Protein AF-D6ZBI8-F1 (afdb_monomer)

InterPro domains:
  IPR004401 Nucleoid-associated protein YbaB/EbfC [PF02575] (36-106)
  IPR036894 Nucleoid-associated protein YbaB-like domain superfamily [G3DSA:3.30.1310.10] (25-120)

Structure (mmCIF, N/CA/C/O backbone):
data_AF-D6ZBI8-F1
#
_entry.id   AF-D6ZBI8-F1
#
loop_
_atom_site.group_PDB
_atom_site.id
_atom_site.type_symbol
_atom_site.label_atom_id
_atom_site.label_alt_id
_atom_site.label_comp_id
_atom_site.label_asym_id
_atom_site.label_entity_id
_atom_site.label_seq_id
_atom_site.pdbx_PDB_ins_code
_atom_site.Cartn_x
_atom_site.Cartn_y
_atom_site.Cartn_z
_atom_site.occupancy
_atom_site.B_iso_or_equiv
_atom_site.auth_seq_id
_atom_site.auth_comp_id
_atom_site.auth_asym_id
_atom_site.auth_atom_id
_atom_site.pdbx_PDB_model_num
ATOM 1 N N . MET A 1 1 ? 45.384 -25.444 -86.480 1.00 44.47 1 MET A N 1
ATOM 2 C CA . MET A 1 1 ? 46.173 -24.488 -85.679 1.00 44.47 1 MET A CA 1
ATOM 3 C C . MET A 1 1 ? 45.190 -23.792 -84.766 1.00 44.47 1 MET A C 1
ATOM 5 O O . MET A 1 1 ? 44.346 -23.055 -85.251 1.00 44.47 1 MET A O 1
ATOM 9 N N . THR A 1 2 ? 45.205 -24.177 -83.496 1.00 51.59 2 THR A N 1
ATOM 10 C CA . THR A 1 2 ? 44.240 -23.763 -82.475 1.00 51.59 2 THR A CA 1
ATOM 11 C C . THR A 1 2 ? 44.885 -22.642 -81.677 1.00 51.59 2 THR A C 1
ATOM 13 O O . THR A 1 2 ? 45.994 -22.810 -81.174 1.00 51.59 2 THR A O 1
ATOM 16 N N . GLU A 1 3 ? 44.238 -21.486 -81.633 1.00 56.31 3 GLU A N 1
ATOM 17 C CA . GLU A 1 3 ? 44.759 -20.294 -80.969 1.00 56.31 3 GLU A CA 1
ATOM 18 C C . GLU A 1 3 ? 44.686 -20.479 -79.438 1.00 56.31 3 GLU A C 1
ATOM 20 O O . GLU A 1 3 ? 43.636 -20.880 -78.927 1.00 56.31 3 GLU A O 1
ATOM 25 N N . PRO A 1 4 ? 45.779 -20.266 -78.681 1.00 59.94 4 PRO A N 1
ATOM 26 C CA . PRO A 1 4 ? 45.766 -20.476 -77.240 1.00 59.94 4 PRO A CA 1
ATOM 27 C C . PRO A 1 4 ? 44.986 -19.353 -76.547 1.00 59.94 4 PRO A C 1
ATOM 29 O O . PRO A 1 4 ? 45.346 -18.178 -76.617 1.00 59.94 4 PRO A O 1
ATOM 32 N N . GLN A 1 5 ? 43.917 -19.731 -75.848 1.00 66.88 5 GLN A N 1
ATOM 33 C CA . GLN A 1 5 ? 43.093 -18.821 -75.062 1.00 66.88 5 GLN A CA 1
ATOM 34 C C . GLN A 1 5 ? 43.926 -18.217 -73.920 1.00 66.88 5 GLN A C 1
ATOM 36 O O . GLN A 1 5 ? 44.395 -18.918 -73.022 1.00 66.88 5 GLN A O 1
ATOM 41 N N . LYS A 1 6 ? 44.134 -16.898 -73.974 1.00 67.25 6 LYS A N 1
ATOM 42 C CA . LYS A 1 6 ? 44.862 -16.131 -72.959 1.00 67.25 6 LYS A CA 1
ATOM 43 C C . LYS A 1 6 ? 44.124 -16.237 -71.612 1.00 67.25 6 LYS A C 1
ATOM 45 O O . LYS A 1 6 ? 42.922 -15.965 -71.581 1.00 67.25 6 LYS A O 1
ATOM 50 N N . PRO A 1 7 ? 44.798 -16.611 -70.508 1.00 67.75 7 PRO A N 1
ATOM 51 C CA . PRO A 1 7 ? 44.150 -16.700 -69.206 1.00 67.75 7 PRO A CA 1
ATOM 52 C C . PRO A 1 7 ? 43.587 -15.328 -68.796 1.00 67.75 7 PRO A C 1
ATOM 54 O O . PRO A 1 7 ? 44.215 -14.302 -69.092 1.00 67.75 7 PRO A O 1
ATOM 57 N N . PRO A 1 8 ? 42.409 -15.284 -68.144 1.00 70.62 8 PRO A N 1
ATOM 58 C CA . PRO A 1 8 ? 41.812 -14.032 -67.702 1.00 70.62 8 PRO A CA 1
ATOM 59 C C . PRO A 1 8 ? 42.778 -13.307 -66.762 1.00 70.62 8 PRO A C 1
ATOM 61 O O . PRO A 1 8 ? 43.394 -13.922 -65.890 1.00 70.62 8 PRO A O 1
ATOM 64 N N . ALA A 1 9 ? 42.934 -11.998 -66.971 1.00 71.44 9 ALA A N 1
ATOM 65 C CA . ALA A 1 9 ? 43.806 -11.174 -66.147 1.00 71.44 9 ALA A CA 1
ATOM 66 C C . ALA A 1 9 ? 43.402 -11.306 -64.664 1.00 71.44 9 ALA A C 1
ATOM 68 O O . ALA A 1 9 ? 42.203 -11.264 -64.366 1.00 71.44 9 ALA A O 1
ATOM 69 N N . PRO A 1 10 ? 44.360 -11.467 -63.732 1.00 67.31 10 PRO A N 1
ATOM 70 C CA . PRO A 1 10 ? 44.043 -11.505 -62.314 1.00 67.31 10 PRO A CA 1
ATOM 71 C C . PRO A 1 10 ? 43.360 -10.189 -61.940 1.00 67.31 10 PRO A C 1
ATOM 73 O O . PRO A 1 10 ? 43.918 -9.110 -62.144 1.00 67.31 10 PRO A O 1
ATOM 76 N N . GLN A 1 11 ? 42.130 -10.278 -61.435 1.00 69.56 11 GLN A N 1
ATOM 77 C CA . GLN A 1 11 ? 41.419 -9.101 -60.952 1.00 69.56 11 GLN A CA 1
ATOM 78 C C . GLN A 1 11 ? 42.241 -8.471 -59.819 1.00 69.56 11 GLN A C 1
ATOM 80 O O . GLN A 1 11 ? 42.803 -9.213 -59.001 1.00 69.56 11 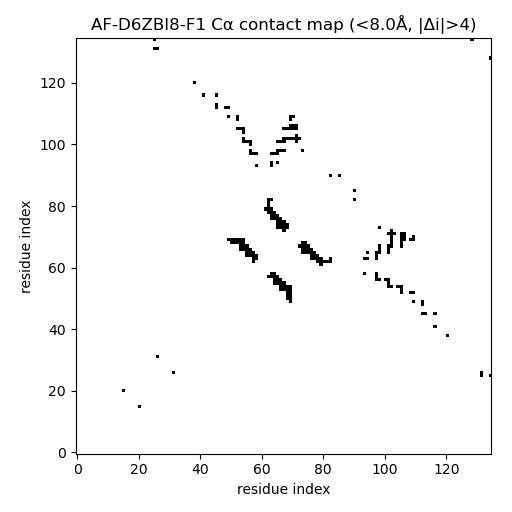GLN A O 1
ATOM 85 N N . PRO A 1 12 ? 42.349 -7.131 -59.757 1.00 64.81 12 PRO A N 1
ATOM 86 C CA . PRO A 1 12 ? 43.050 -6.480 -58.663 1.00 64.81 12 PRO A CA 1
ATOM 87 C C . PRO A 1 12 ? 42.411 -6.945 -57.355 1.00 64.81 12 PRO A C 1
ATOM 89 O O . PRO A 1 12 ? 41.195 -6.832 -57.180 1.00 64.81 12 PRO A O 1
ATOM 92 N N . ARG A 1 13 ? 43.219 -7.520 -56.453 1.00 64.25 13 ARG A N 1
ATOM 93 C CA . ARG A 1 13 ? 42.745 -7.874 -55.111 1.00 64.25 13 ARG A CA 1
ATOM 94 C C . ARG A 1 13 ? 42.147 -6.604 -54.518 1.00 64.25 13 ARG A C 1
ATOM 96 O O . ARG A 1 13 ? 42.861 -5.613 -54.394 1.00 64.25 13 ARG A O 1
ATOM 103 N N . LYS A 1 14 ? 40.856 -6.614 -54.185 1.00 73.88 14 LYS A N 1
ATOM 104 C CA . LYS A 1 14 ? 40.279 -5.563 -53.347 1.00 73.88 14 LYS A CA 1
ATOM 105 C C . LYS A 1 14 ? 40.979 -5.665 -51.999 1.00 73.88 14 LYS A C 1
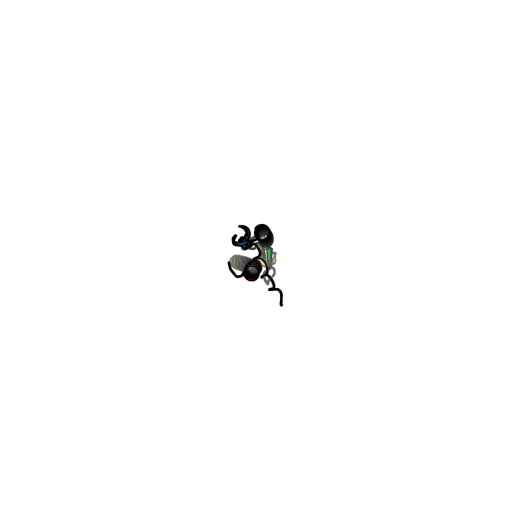ATOM 107 O O . LYS A 1 14 ? 40.948 -6.723 -51.374 1.00 73.88 14 LYS A O 1
ATOM 112 N N . TRP A 1 15 ? 41.703 -4.621 -51.618 1.00 71.69 15 TRP A N 1
ATOM 113 C CA . TRP A 1 15 ? 42.265 -4.539 -50.277 1.00 71.69 15 TRP A CA 1
ATOM 114 C C . TRP A 1 15 ? 41.083 -4.246 -49.366 1.00 71.69 15 TRP A C 1
ATOM 116 O O . TRP A 1 15 ? 40.274 -3.378 -49.692 1.00 71.69 15 TRP A O 1
ATOM 126 N N . ALA A 1 16 ? 40.950 -5.019 -48.295 1.00 73.31 16 ALA A N 1
ATOM 127 C CA . ALA A 1 16 ? 39.901 -4.792 -47.319 1.00 73.31 16 ALA A CA 1
ATOM 128 C C . ALA A 1 16 ? 40.022 -3.356 -46.780 1.00 73.31 16 ALA A C 1
ATOM 130 O O . ALA A 1 16 ? 41.131 -2.873 -46.512 1.00 73.31 16 ALA A O 1
ATOM 131 N N . THR A 1 17 ? 38.901 -2.642 -46.729 1.00 75.50 17 THR A N 1
ATOM 132 C CA . THR A 1 17 ? 38.860 -1.277 -46.205 1.00 75.50 17 THR A CA 1
ATOM 133 C C . THR A 1 17 ? 39.036 -1.328 -44.687 1.00 75.50 17 THR A C 1
ATOM 135 O O . THR A 1 17 ? 38.790 -2.361 -44.066 1.00 75.50 17 THR A O 1
ATOM 138 N N . PRO A 1 18 ? 39.452 -0.231 -44.036 1.00 59.16 18 PRO A N 1
ATOM 139 C CA . PRO A 1 18 ? 39.482 -0.177 -42.575 1.00 59.16 18 PRO A CA 1
ATOM 140 C C . PRO A 1 18 ? 38.142 -0.574 -41.929 1.00 59.16 18 PRO A C 1
ATOM 142 O O . PRO A 1 18 ? 38.143 -1.141 -40.844 1.00 59.16 18 PRO A O 1
ATOM 145 N N . GLU A 1 19 ? 37.022 -0.337 -42.619 1.00 62.31 19 GLU A N 1
ATOM 146 C CA . GLU A 1 19 ? 35.660 -0.713 -42.214 1.00 62.31 19 GLU A CA 1
ATOM 147 C C . GLU A 1 19 ? 35.453 -2.237 -42.154 1.00 62.31 19 GLU A C 1
ATOM 149 O O . GLU A 1 19 ? 34.754 -2.712 -41.265 1.00 62.31 19 GLU A O 1
ATOM 154 N N . ASP A 1 20 ? 36.116 -3.010 -43.024 1.00 66.69 20 ASP A N 1
ATOM 155 C CA . ASP A 1 20 ? 36.074 -4.482 -43.025 1.00 66.69 20 ASP A CA 1
ATOM 156 C C . ASP A 1 20 ? 36.781 -5.096 -41.796 1.00 66.69 20 ASP A C 1
ATOM 158 O O . ASP A 1 20 ? 36.547 -6.255 -41.450 1.00 66.69 20 ASP A O 1
ATOM 162 N N . PHE A 1 21 ? 37.666 -4.330 -41.145 1.00 55.53 21 PHE A N 1
ATOM 163 C CA . PHE A 1 21 ? 38.439 -4.740 -39.965 1.00 55.53 21 PHE A CA 1
ATOM 164 C C . PHE A 1 21 ? 38.005 -4.049 -38.677 1.00 55.53 21 PHE A C 1
ATOM 166 O O . PHE A 1 21 ? 38.515 -4.382 -37.603 1.00 55.53 21 PHE A O 1
ATOM 173 N N . MET A 1 22 ? 37.102 -3.072 -38.759 1.00 52.62 22 MET A N 1
ATOM 174 C CA . MET A 1 22 ? 36.518 -2.508 -37.558 1.00 52.62 22 MET A CA 1
ATOM 175 C C . MET A 1 22 ? 35.627 -3.585 -36.943 1.00 52.62 22 MET A C 1
ATOM 177 O O . MET A 1 22 ? 34.706 -4.055 -37.615 1.00 52.62 22 MET A O 1
ATOM 181 N N . PRO A 1 23 ? 35.856 -3.997 -35.680 1.00 55.94 23 PRO A N 1
ATOM 182 C CA . PRO A 1 23 ? 34.820 -4.719 -34.972 1.00 55.94 23 PRO A CA 1
ATOM 183 C C . PRO A 1 23 ? 33.580 -3.835 -35.058 1.00 55.94 23 PRO A C 1
ATOM 185 O O . PRO A 1 23 ? 33.633 -2.656 -34.698 1.00 55.94 23 PRO A O 1
ATOM 188 N N . GLN A 1 24 ? 32.484 -4.373 -35.594 1.00 59.44 24 GLN A N 1
ATOM 189 C CA . GLN A 1 24 ? 31.186 -3.757 -35.386 1.00 59.44 24 GLN A CA 1
ATOM 190 C C . GLN A 1 24 ? 31.035 -3.736 -33.872 1.00 59.44 24 GLN A C 1
ATOM 192 O O . GLN A 1 24 ? 30.791 -4.779 -33.270 1.00 59.44 24 GLN A O 1
ATOM 197 N N . PHE A 1 25 ? 31.326 -2.600 -33.234 1.00 55.06 25 PHE A N 1
ATOM 198 C CA . PHE A 1 25 ? 31.066 -2.428 -31.817 1.00 55.06 25 PHE A CA 1
ATOM 199 C C . PHE A 1 25 ? 29.566 -2.666 -31.698 1.00 55.06 25 PHE A C 1
ATOM 201 O O . PHE A 1 25 ? 28.777 -1.844 -32.158 1.00 55.06 25 PHE A O 1
ATOM 208 N N . GLY A 1 26 ? 29.199 -3.863 -31.234 1.00 58.16 26 GLY A N 1
ATOM 209 C CA . GLY A 1 26 ? 27.877 -4.472 -31.394 1.00 58.16 26 GLY A CA 1
ATOM 210 C C . GLY A 1 26 ? 26.815 -3.833 -30.514 1.00 58.16 26 GLY A C 1
ATOM 211 O O . GLY A 1 26 ? 25.946 -4.512 -29.993 1.00 58.16 26 GLY A O 1
ATOM 212 N N . VAL A 1 27 ? 26.918 -2.531 -30.283 1.00 64.25 27 VAL A N 1
ATOM 213 C CA . VAL A 1 27 ? 26.054 -1.762 -29.413 1.00 64.25 27 VAL A CA 1
ATOM 214 C C . VAL A 1 27 ? 25.708 -0.474 -30.148 1.00 64.25 27 VAL A C 1
ATOM 216 O O . VAL A 1 27 ? 26.489 0.477 -30.185 1.00 64.25 27 VAL A O 1
ATOM 219 N N . ASP A 1 28 ? 24.519 -0.444 -30.747 1.00 79.56 28 ASP A N 1
ATOM 220 C CA . ASP A 1 28 ? 23.945 0.790 -31.278 1.00 79.56 28 ASP A CA 1
ATOM 221 C C . ASP A 1 28 ? 23.681 1.763 -30.117 1.00 79.56 28 ASP A C 1
ATOM 223 O O . ASP A 1 28 ? 22.828 1.532 -29.25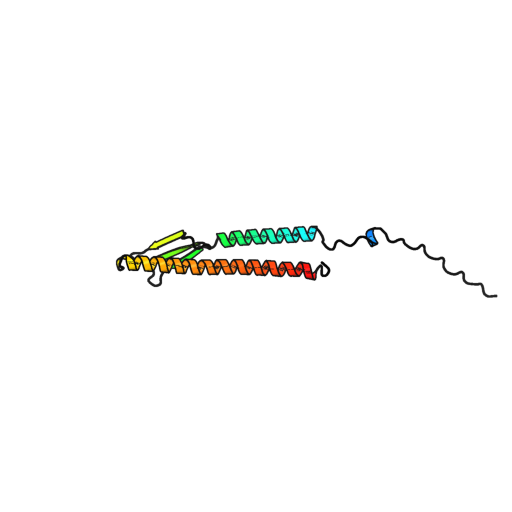6 1.00 79.56 28 ASP A O 1
ATOM 227 N N . VAL A 1 29 ? 24.424 2.871 -30.090 1.00 81.25 29 VAL A N 1
ATOM 228 C CA . VAL A 1 29 ? 24.325 3.905 -29.050 1.00 81.25 29 VAL A CA 1
ATOM 229 C C . VAL A 1 29 ? 22.906 4.476 -28.954 1.00 81.25 29 VAL A C 1
ATOM 231 O O . VAL A 1 29 ? 22.437 4.755 -27.850 1.00 81.25 29 VAL A O 1
ATOM 234 N N . ASN A 1 30 ? 22.188 4.614 -30.073 1.00 83.75 30 ASN A N 1
ATOM 235 C CA . ASN A 1 30 ? 20.811 5.111 -30.052 1.00 83.75 30 ASN A CA 1
ATOM 236 C C . ASN A 1 30 ? 19.871 4.116 -29.374 1.00 83.75 30 ASN A C 1
ATOM 238 O O . ASN A 1 30 ? 18.979 4.522 -28.626 1.00 83.75 30 ASN A O 1
ATOM 242 N N . GLU A 1 31 ? 20.099 2.821 -29.588 1.00 81.50 31 GLU A N 1
ATOM 243 C CA . GLU A 1 31 ? 19.338 1.765 -28.929 1.00 81.50 31 GLU A CA 1
ATOM 244 C C . GLU A 1 31 ? 19.602 1.748 -27.419 1.00 81.50 31 GLU A C 1
ATOM 246 O O . GLU A 1 31 ? 18.660 1.661 -26.630 1.00 81.50 31 GLU A O 1
ATOM 251 N N . VAL A 1 32 ? 20.857 1.925 -26.995 1.00 84.12 32 VAL A N 1
ATOM 252 C CA . VAL A 1 32 ? 21.195 2.056 -25.567 1.00 84.12 32 VAL A CA 1
ATOM 253 C C . VAL A 1 32 ? 20.505 3.265 -24.947 1.00 84.12 32 VAL A C 1
ATOM 255 O O . VAL A 1 32 ? 19.905 3.150 -23.880 1.00 84.12 32 VAL A O 1
ATOM 258 N N . ILE A 1 33 ? 20.545 4.420 -25.616 1.00 87.56 33 ILE A N 1
ATOM 259 C CA . ILE A 1 33 ? 19.875 5.637 -25.143 1.00 87.56 33 ILE A CA 1
ATOM 260 C C . ILE A 1 33 ? 18.363 5.409 -25.036 1.00 87.56 33 ILE A C 1
ATOM 262 O O . ILE A 1 33 ? 17.751 5.826 -24.050 1.00 87.56 33 ILE A O 1
ATOM 266 N N . ARG A 1 34 ? 17.749 4.743 -26.022 1.00 87.75 34 ARG A N 1
ATOM 267 C CA . ARG A 1 34 ? 16.318 4.418 -26.006 1.00 87.75 34 ARG A CA 1
ATOM 268 C C . ARG A 1 34 ? 15.963 3.535 -24.808 1.00 87.75 34 ARG A C 1
ATOM 270 O O . ARG A 1 34 ? 15.013 3.851 -24.095 1.00 87.75 34 ARG A O 1
ATOM 277 N N . LEU A 1 35 ? 16.733 2.474 -24.563 1.00 84.25 35 LEU A N 1
ATOM 278 C CA . LEU A 1 35 ? 16.528 1.565 -23.429 1.00 84.25 35 LEU A CA 1
ATOM 279 C C . LEU A 1 35 ? 16.743 2.267 -22.083 1.00 84.25 35 LEU A C 1
ATOM 281 O O . LEU A 1 35 ? 15.938 2.108 -21.169 1.00 84.25 35 LEU A O 1
ATOM 285 N N . ALA A 1 36 ? 17.788 3.088 -21.960 1.00 87.19 36 ALA A N 1
ATOM 286 C CA . ALA A 1 36 ? 18.052 3.857 -20.746 1.00 87.19 36 ALA A CA 1
ATOM 287 C C . ALA A 1 36 ? 16.900 4.820 -20.418 1.00 87.19 36 ALA A C 1
ATOM 289 O O . ALA A 1 36 ? 16.475 4.900 -19.266 1.00 87.19 36 ALA A O 1
ATOM 290 N N . LYS A 1 37 ? 16.349 5.502 -21.432 1.00 89.94 37 LYS A N 1
ATOM 291 C CA . LYS A 1 37 ? 15.168 6.362 -21.268 1.00 89.94 37 LYS A CA 1
ATOM 292 C C . LYS A 1 37 ? 13.943 5.567 -20.829 1.00 89.94 37 LYS A C 1
ATOM 294 O O . LYS A 1 37 ? 13.293 5.964 -19.873 1.00 89.94 37 LYS A O 1
ATOM 299 N N . ALA A 1 38 ? 13.658 4.436 -21.476 1.00 88.12 38 ALA A N 1
ATOM 300 C CA . ALA A 1 38 ? 12.521 3.591 -21.111 1.00 88.12 38 ALA A CA 1
ATOM 301 C C . ALA A 1 38 ? 12.597 3.118 -19.646 1.00 88.12 38 ALA A C 1
ATOM 303 O O . ALA A 1 38 ? 11.607 3.189 -18.920 1.00 88.12 38 ALA A O 1
ATOM 304 N N . ARG A 1 39 ? 13.790 2.720 -19.185 1.00 86.50 39 ARG A N 1
ATOM 305 C CA . ARG A 1 39 ? 14.027 2.329 -17.786 1.00 86.50 39 ARG A CA 1
ATOM 306 C C . ARG A 1 39 ? 13.808 3.486 -16.815 1.00 86.50 39 ARG A C 1
ATOM 308 O O . ARG A 1 39 ? 13.173 3.292 -15.784 1.00 86.50 39 ARG A O 1
ATOM 315 N N . LEU A 1 40 ? 14.296 4.682 -17.145 1.00 91.56 40 LEU A N 1
ATOM 316 C CA . LEU A 1 40 ? 14.107 5.868 -16.309 1.00 91.56 40 LEU A CA 1
ATOM 317 C C . LEU A 1 40 ? 12.622 6.237 -16.171 1.00 91.56 40 LEU A C 1
ATOM 319 O O . LEU A 1 40 ? 12.149 6.460 -15.060 1.00 91.56 40 LEU A O 1
ATOM 323 N N . GLU A 1 41 ? 11.875 6.235 -17.277 1.00 91.69 41 GLU A N 1
ATOM 324 C CA . GLU A 1 41 ? 10.428 6.485 -17.258 1.00 91.69 41 GLU A CA 1
ATOM 325 C C . GLU A 1 41 ? 9.689 5.445 -16.402 1.00 91.69 41 GLU A C 1
ATOM 327 O O . GLU A 1 41 ? 8.835 5.798 -15.589 1.00 91.69 41 GLU A O 1
ATOM 332 N N . LYS A 1 42 ? 10.063 4.161 -16.507 1.00 90.62 42 LYS A N 1
ATOM 333 C CA . LYS A 1 42 ? 9.500 3.091 -15.669 1.00 90.62 42 LYS A CA 1
ATOM 334 C C . LYS A 1 42 ? 9.813 3.308 -14.183 1.00 90.62 42 LYS A C 1
ATOM 336 O O . LYS A 1 42 ? 8.932 3.113 -13.347 1.00 90.62 42 LYS A O 1
ATOM 341 N N . MET A 1 43 ? 11.029 3.745 -13.842 1.00 93.00 43 MET A N 1
ATOM 342 C CA . MET A 1 43 ? 11.394 4.080 -12.458 1.00 93.00 43 MET A CA 1
ATOM 343 C C . MET A 1 43 ? 10.535 5.226 -11.913 1.00 93.00 43 MET A C 1
ATOM 345 O O . MET A 1 43 ? 10.026 5.113 -10.800 1.00 93.00 43 MET A O 1
ATOM 349 N N . TYR A 1 44 ? 10.310 6.289 -12.693 1.00 94.75 44 TYR A N 1
ATOM 350 C CA . TYR A 1 44 ? 9.439 7.392 -12.272 1.00 94.75 44 TYR A CA 1
ATOM 351 C C . TYR A 1 44 ? 7.975 6.975 -12.129 1.00 94.75 44 TYR A C 1
ATOM 353 O O . TYR A 1 44 ? 7.316 7.378 -11.169 1.00 94.75 44 TYR A O 1
ATOM 361 N N . ALA A 1 45 ? 7.468 6.145 -13.042 1.00 93.81 45 ALA A N 1
ATOM 362 C CA . ALA A 1 45 ? 6.117 5.601 -12.939 1.00 93.81 45 ALA A CA 1
ATOM 363 C C . ALA A 1 45 ? 5.947 4.782 -11.648 1.00 93.81 45 ALA A C 1
ATOM 365 O O . ALA A 1 45 ? 5.016 5.029 -10.884 1.00 93.81 45 ALA A O 1
ATOM 366 N N . THR A 1 46 ? 6.905 3.898 -11.361 1.00 94.56 46 THR A N 1
ATOM 367 C CA . THR A 1 46 ? 6.917 3.064 -10.148 1.00 94.56 46 THR A CA 1
ATOM 368 C C . THR A 1 46 ? 7.008 3.923 -8.886 1.00 94.56 46 THR A C 1
ATOM 370 O O . THR A 1 46 ? 6.255 3.722 -7.939 1.00 94.56 46 THR A O 1
ATOM 373 N N . GLU A 1 47 ? 7.883 4.934 -8.862 1.00 94.19 47 GLU A N 1
ATOM 374 C CA . GLU A 1 47 ? 7.988 5.867 -7.733 1.00 94.19 47 GLU A CA 1
ATOM 375 C C . GLU A 1 47 ? 6.655 6.586 -7.469 1.00 94.19 47 GLU A C 1
ATOM 377 O O . GLU A 1 47 ? 6.228 6.726 -6.319 1.00 94.19 47 GLU A O 1
ATOM 382 N N . SER A 1 48 ? 5.996 7.044 -8.534 1.00 95.06 48 SER A N 1
ATOM 383 C CA . SER A 1 48 ? 4.693 7.706 -8.460 1.00 95.06 48 SER A CA 1
ATOM 384 C C . SER A 1 48 ? 3.619 6.772 -7.897 1.00 95.06 48 SER A C 1
ATOM 386 O O . SER A 1 48 ? 2.852 7.156 -7.010 1.00 95.06 48 SER A O 1
ATOM 388 N N . GLU A 1 49 ? 3.607 5.523 -8.358 1.00 95.19 49 GLU A N 1
ATOM 389 C CA . GLU A 1 49 ? 2.672 4.500 -7.906 1.00 95.19 49 GLU A CA 1
ATOM 390 C C . GLU A 1 49 ? 2.877 4.153 -6.428 1.00 95.19 49 GLU A C 1
ATOM 392 O O . GLU A 1 49 ? 1.922 4.215 -5.649 1.00 95.19 49 GLU A O 1
ATOM 397 N N . LEU A 1 50 ? 4.122 3.926 -5.998 1.00 94.25 50 LEU A N 1
ATOM 398 C CA . LEU A 1 50 ? 4.464 3.679 -4.595 1.00 94.25 50 LEU A CA 1
ATOM 399 C C . LEU A 1 50 ? 4.018 4.830 -3.680 1.00 94.25 50 LEU A C 1
ATOM 401 O O . LEU A 1 50 ? 3.451 4.598 -2.610 1.00 94.25 50 LEU A O 1
ATOM 405 N N . LYS A 1 51 ? 4.210 6.087 -4.106 1.00 94.25 51 LYS A N 1
ATOM 406 C CA . LYS A 1 51 ? 3.750 7.275 -3.360 1.00 94.25 51 LYS A CA 1
ATOM 407 C C . LYS A 1 51 ? 2.228 7.400 -3.298 1.00 94.25 51 LYS A C 1
ATOM 409 O O . LYS A 1 51 ? 1.705 8.068 -2.404 1.00 94.25 51 LYS A O 1
ATOM 414 N N . SER A 1 52 ? 1.516 6.798 -4.246 1.00 95.75 52 SER A N 1
ATOM 415 C CA . SER A 1 52 ? 0.056 6.835 -4.302 1.00 95.75 52 SER A CA 1
ATOM 416 C C . SER A 1 52 ? -0.612 5.820 -3.372 1.00 95.75 52 SER A C 1
ATOM 418 O O . SER A 1 52 ? -1.810 5.950 -3.103 1.00 95.75 52 SER A O 1
ATOM 420 N N . ILE A 1 53 ? 0.143 4.844 -2.847 1.00 96.62 53 ILE A N 1
ATOM 421 C CA . ILE A 1 53 ? -0.398 3.798 -1.977 1.00 96.62 53 ILE A CA 1
ATOM 422 C C . ILE A 1 53 ? -1.035 4.438 -0.748 1.00 96.62 53 ILE A C 1
ATOM 424 O O . ILE A 1 53 ? -0.355 5.013 0.103 1.00 96.62 53 ILE A O 1
ATOM 428 N N . ARG A 1 54 ? -2.353 4.265 -0.639 1.00 97.06 54 ARG A N 1
ATOM 429 C CA . ARG A 1 54 ? -3.128 4.517 0.571 1.00 97.06 54 ARG A CA 1
ATOM 430 C C . ARG A 1 54 ? -4.038 3.337 0.844 1.00 97.06 54 ARG A C 1
ATOM 432 O O . ARG A 1 54 ? -4.773 2.876 -0.034 1.00 97.06 54 ARG A O 1
ATOM 439 N N . VAL A 1 55 ? -3.957 2.816 2.060 1.00 97.56 55 VAL A N 1
ATOM 440 C CA . VAL A 1 55 ? -4.757 1.678 2.503 1.00 97.56 55 VAL A CA 1
ATOM 441 C C . VAL A 1 55 ? -5.563 2.086 3.709 1.00 97.56 55 VAL A C 1
ATOM 443 O O . VAL A 1 55 ? -5.012 2.474 4.733 1.00 97.56 55 VAL A O 1
ATOM 446 N N . LYS A 1 56 ? -6.880 1.959 3.569 1.00 97.50 56 LYS A N 1
ATOM 447 C CA . LYS A 1 56 ? -7.848 2.170 4.632 1.00 97.50 56 LYS A CA 1
ATOM 448 C C . LYS A 1 56 ? -8.342 0.817 5.120 1.00 97.50 56 LYS A C 1
ATOM 450 O O . LYS A 1 56 ? -8.809 0.009 4.320 1.00 97.50 56 LYS A O 1
ATOM 455 N N . HIS A 1 57 ? -8.250 0.593 6.421 1.00 97.50 57 HIS A N 1
ATOM 456 C CA . HIS A 1 57 ? -8.747 -0.603 7.080 1.00 97.50 57 HIS A CA 1
ATOM 457 C C . HIS A 1 57 ? -9.671 -0.211 8.229 1.00 97.50 57 HIS A C 1
ATOM 459 O O . HIS A 1 57 ? -9.372 0.705 8.996 1.00 97.50 57 HIS A O 1
ATOM 465 N N . THR A 1 58 ? -10.789 -0.914 8.337 1.00 97.19 58 THR A N 1
ATOM 466 C CA . THR A 1 58 ? -11.792 -0.726 9.382 1.00 97.19 58 THR A CA 1
ATOM 467 C C . THR A 1 58 ? -11.883 -2.016 10.179 1.00 97.19 58 THR A C 1
ATOM 469 O O . THR A 1 58 ? -11.917 -3.096 9.592 1.00 97.19 58 THR A O 1
ATOM 472 N N . SER A 1 59 ? -11.890 -1.897 11.505 1.00 95.44 59 SER A N 1
ATOM 473 C CA . SER A 1 59 ? -12.017 -3.035 12.409 1.00 95.44 59 SER A CA 1
ATOM 474 C C . SER A 1 59 ? -13.344 -3.772 12.207 1.00 95.44 59 SER A C 1
ATOM 476 O O . SER A 1 59 ? -14.320 -3.201 11.726 1.00 95.44 59 SER A O 1
ATOM 478 N N . GLU A 1 60 ? -13.398 -5.044 12.604 1.00 91.31 60 GLU A N 1
ATOM 479 C CA . GLU A 1 60 ? -14.585 -5.907 12.446 1.00 91.31 60 GLU A CA 1
ATOM 480 C C . GLU A 1 60 ? -15.843 -5.348 13.133 1.00 91.31 60 GLU A C 1
ATOM 482 O O . GLU A 1 60 ? -16.955 -5.515 12.643 1.00 91.31 60 GLU A O 1
ATOM 487 N N . ASP A 1 61 ? -15.669 -4.652 14.257 1.00 89.75 61 ASP A N 1
ATOM 488 C CA . ASP A 1 61 ? -16.741 -3.976 14.998 1.00 89.75 61 ASP A CA 1
ATOM 489 C C . ASP A 1 61 ? -17.118 -2.601 14.411 1.00 89.75 61 ASP A C 1
ATOM 491 O O . ASP A 1 61 ? -18.035 -1.929 14.900 1.00 89.75 61 ASP A O 1
ATOM 495 N N . GLU A 1 62 ? -16.416 -2.184 13.357 1.00 92.75 62 GLU A N 1
ATOM 496 C CA . GLU A 1 62 ? -16.457 -0.877 12.706 1.00 92.75 62 GLU A CA 1
ATOM 497 C C . GLU A 1 62 ? -16.134 0.296 13.638 1.00 92.75 62 GLU A C 1
ATOM 499 O O . GLU A 1 62 ? -16.390 1.448 13.290 1.00 92.75 62 GLU A O 1
ATOM 504 N N . ALA A 1 63 ? -15.613 0.041 14.839 1.00 94.38 63 ALA A N 1
ATOM 505 C CA . ALA A 1 63 ? -15.394 1.070 15.847 1.00 94.38 63 ALA A CA 1
ATOM 506 C C . ALA A 1 63 ? -14.138 1.912 15.575 1.00 94.38 63 ALA A C 1
ATOM 508 O O . ALA A 1 63 ? -14.073 3.073 15.988 1.00 94.38 63 ALA A O 1
ATOM 509 N N . CYS A 1 64 ? -13.168 1.351 14.850 1.00 96.50 64 CYS A N 1
ATOM 510 C CA . CYS A 1 64 ? -11.899 1.971 14.500 1.00 96.50 64 CYS A CA 1
ATOM 511 C C . CYS A 1 64 ? -11.651 1.883 12.992 1.00 96.50 64 CYS A C 1
ATOM 513 O O . CYS A 1 64 ? -11.935 0.880 12.343 1.00 96.50 64 CYS A O 1
ATOM 515 N N . THR A 1 65 ? -11.107 2.944 12.411 1.00 97.81 65 THR A N 1
ATOM 516 C CA . THR A 1 65 ? -10.653 2.966 11.023 1.00 97.81 65 THR A CA 1
ATOM 517 C C . THR A 1 65 ? -9.303 3.655 10.942 1.00 97.81 65 THR A C 1
ATOM 519 O O . THR A 1 65 ? -9.169 4.795 11.382 1.00 97.81 65 THR A O 1
ATOM 522 N N . ALA A 1 66 ? -8.321 2.974 10.363 1.00 98.06 66 ALA A N 1
ATOM 523 C CA . ALA A 1 66 ? -6.973 3.480 10.159 1.00 98.06 66 ALA A CA 1
ATOM 524 C C . ALA A 1 66 ? -6.666 3.577 8.663 1.00 98.06 66 ALA A C 1
ATOM 526 O O . ALA A 1 66 ? -7.010 2.685 7.887 1.00 98.06 66 ALA A O 1
ATOM 527 N N . GLU A 1 67 ? -6.003 4.654 8.265 1.00 98.19 67 GLU A N 1
ATOM 528 C CA . GLU A 1 67 ? -5.450 4.827 6.928 1.00 98.19 67 GLU A CA 1
ATOM 529 C C . GLU A 1 67 ? -3.940 4.982 7.022 1.00 98.19 67 GLU A C 1
ATOM 531 O O . GLU A 1 67 ? -3.444 5.792 7.807 1.00 98.19 67 GLU A O 1
ATOM 536 N N . VAL A 1 68 ? -3.213 4.227 6.208 1.00 97.88 68 VAL A N 1
ATOM 537 C CA . VAL A 1 68 ? -1.750 4.244 6.163 1.00 97.88 68 VAL A CA 1
ATOM 538 C C . VAL A 1 68 ? -1.251 4.400 4.729 1.00 97.88 68 VAL A C 1
ATOM 540 O O . VAL A 1 68 ? -1.968 4.072 3.777 1.00 97.88 68 VAL A O 1
ATOM 543 N N . ASP A 1 69 ? -0.024 4.891 4.572 1.00 96.31 69 ASP A N 1
ATOM 544 C CA . ASP A 1 69 ? 0.684 4.865 3.290 1.00 96.31 69 ASP A CA 1
ATOM 545 C C . ASP A 1 69 ? 1.400 3.524 3.039 1.00 96.31 69 ASP A C 1
ATOM 547 O O . ASP A 1 69 ? 1.406 2.628 3.887 1.00 96.31 69 ASP A O 1
ATOM 551 N N . GLY A 1 70 ? 2.026 3.390 1.865 1.00 91.81 70 GLY A N 1
ATOM 552 C CA . GLY A 1 70 ? 2.800 2.204 1.471 1.00 91.81 70 GLY A CA 1
ATOM 553 C C . GLY A 1 70 ? 4.012 1.879 2.353 1.00 91.81 70 GLY A C 1
ATOM 554 O O . GLY A 1 70 ? 4.528 0.770 2.277 1.00 91.81 70 GLY A O 1
ATOM 555 N N . MET A 1 71 ? 4.441 2.805 3.216 1.00 91.44 71 MET A N 1
ATOM 556 C CA . MET A 1 71 ? 5.527 2.606 4.182 1.00 91.44 71 MET A CA 1
ATOM 557 C C . MET A 1 71 ? 5.000 2.288 5.591 1.00 91.44 71 MET A C 1
ATOM 559 O O . MET A 1 71 ? 5.780 2.185 6.539 1.00 91.44 71 MET A O 1
ATOM 563 N N . GLY A 1 72 ? 3.680 2.153 5.750 1.00 90.75 72 GLY A N 1
ATOM 564 C CA . GLY A 1 72 ? 3.029 1.911 7.035 1.00 90.75 72 GLY A CA 1
ATOM 565 C C . GLY A 1 72 ? 2.919 3.156 7.918 1.00 90.75 72 GLY A C 1
ATOM 566 O O . GLY A 1 72 ? 2.574 3.041 9.095 1.00 90.75 72 GLY A O 1
ATOM 567 N N . LYS A 1 73 ? 3.187 4.355 7.387 1.00 95.50 73 LYS A N 1
ATOM 568 C CA . LYS A 1 73 ? 2.970 5.599 8.128 1.00 95.50 73 LYS A CA 1
ATOM 569 C C . LYS A 1 73 ? 1.472 5.841 8.262 1.00 95.50 73 LYS A C 1
ATOM 571 O O . LYS A 1 73 ? 0.747 5.856 7.270 1.00 95.50 73 LYS A O 1
ATOM 576 N N . LEU A 1 74 ? 1.019 6.096 9.485 1.00 96.56 74 LEU A N 1
ATOM 577 C CA . LEU A 1 74 ? -0.369 6.457 9.760 1.00 96.56 74 LEU A CA 1
ATOM 578 C C . LEU A 1 74 ? -0.692 7.843 9.182 1.00 96.56 74 LEU A C 1
ATOM 580 O O . LEU A 1 74 ? -0.036 8.832 9.513 1.00 96.56 74 LEU A O 1
ATOM 584 N N . LEU A 1 75 ? -1.709 7.900 8.324 1.00 97.00 75 LEU A N 1
ATOM 585 C CA . LEU A 1 75 ? -2.211 9.114 7.680 1.00 97.00 75 LEU A CA 1
ATOM 586 C C . LEU A 1 75 ? -3.480 9.628 8.354 1.00 97.00 75 LEU A C 1
ATOM 588 O O . LEU A 1 75 ? -3.626 10.831 8.562 1.00 97.00 75 LEU A O 1
ATOM 592 N N . SER A 1 76 ? -4.393 8.720 8.701 1.00 97.38 76 SER A N 1
ATOM 593 C CA . SER A 1 76 ? -5.620 9.064 9.410 1.00 97.38 76 SER A CA 1
ATOM 594 C C . SER A 1 76 ? -6.032 7.957 10.377 1.00 97.38 76 SER A C 1
ATOM 596 O O . SER A 1 76 ? -5.770 6.774 10.160 1.00 97.38 76 SER A O 1
ATOM 598 N N . LEU A 1 77 ? -6.663 8.358 11.479 1.00 97.25 77 LEU A N 1
ATOM 599 C CA . LEU A 1 77 ? -7.264 7.462 12.459 1.00 97.25 77 LEU A CA 1
ATOM 600 C C . LEU A 1 77 ? -8.622 8.036 12.844 1.00 97.25 77 LEU A C 1
ATOM 602 O O . LEU A 1 77 ? -8.729 9.209 13.196 1.00 97.25 77 LEU A O 1
ATOM 606 N N . SER A 1 78 ? -9.659 7.217 12.754 1.00 96.62 78 SER A N 1
ATOM 607 C CA . SER A 1 78 ? -11.029 7.587 13.095 1.00 96.62 78 SER A CA 1
ATOM 608 C C . SER A 1 78 ? -11.614 6.561 14.049 1.00 96.62 78 SER A C 1
ATOM 610 O O . SER A 1 78 ? -11.552 5.361 13.792 1.00 96.62 78 SER A O 1
ATOM 612 N N . LEU A 1 79 ? -12.204 7.049 15.135 1.00 95.94 79 LEU A N 1
ATOM 613 C CA . LEU A 1 79 ? -12.923 6.253 16.122 1.00 95.94 79 LEU A CA 1
ATOM 614 C C . LEU A 1 79 ? -14.383 6.697 16.129 1.00 95.94 79 LEU A C 1
ATOM 616 O O . LEU A 1 79 ? -14.659 7.891 15.996 1.00 95.94 79 LEU A O 1
ATOM 620 N N . ASN A 1 80 ? -15.316 5.764 16.295 1.00 94.38 80 ASN A N 1
ATOM 621 C CA . ASN A 1 80 ? -16.731 6.098 1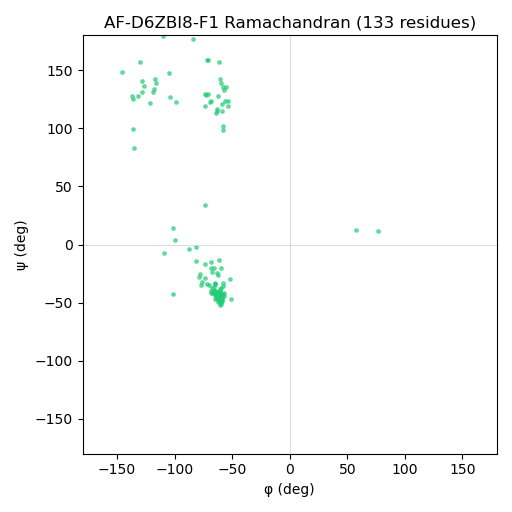6.448 1.00 94.38 80 ASN A CA 1
ATOM 622 C C . ASN A 1 80 ? -17.243 5.823 17.873 1.00 94.38 80 ASN A C 1
ATOM 624 O O . ASN A 1 80 ? -16.515 5.369 18.751 1.00 94.38 80 ASN A O 1
ATOM 628 N N . HIS A 1 81 ? -18.525 6.106 18.104 1.00 91.81 81 HIS A N 1
ATOM 629 C CA . HIS A 1 81 ? -19.164 5.996 19.417 1.00 91.81 81 HIS A CA 1
ATOM 630 C C . HIS A 1 81 ? -19.137 4.583 20.028 1.00 91.81 81 HIS A C 1
ATOM 632 O O . HIS A 1 81 ? -19.274 4.450 21.241 1.00 91.81 81 HIS A O 1
ATOM 638 N N . LYS A 1 82 ? -18.935 3.524 19.231 1.00 90.44 82 LYS A N 1
ATOM 639 C CA . LYS A 1 82 ? -18.851 2.148 19.741 1.00 90.44 82 LYS A CA 1
ATOM 640 C C . LYS A 1 82 ? -17.651 1.963 20.681 1.00 90.44 82 LYS A C 1
ATOM 642 O O . LYS A 1 82 ? -17.725 1.127 21.578 1.00 90.44 82 LYS A O 1
ATOM 647 N N . ILE A 1 83 ? -16.603 2.791 20.556 1.00 91.62 83 ILE A N 1
ATOM 648 C CA . ILE A 1 83 ? -15.433 2.745 21.449 1.00 91.62 83 ILE A CA 1
ATOM 649 C C . ILE A 1 83 ? -15.770 3.122 22.896 1.00 91.62 83 ILE A C 1
ATOM 651 O O . ILE A 1 83 ? -15.037 2.752 23.804 1.00 91.62 83 ILE A O 1
ATOM 655 N N . SER A 1 84 ? -16.885 3.823 23.135 1.00 90.62 84 SER A N 1
ATOM 656 C CA . SER A 1 84 ? -17.318 4.206 24.484 1.00 90.62 84 SER A CA 1
ATOM 657 C C . SER A 1 84 ? -17.759 3.015 25.340 1.00 90.62 84 SER A C 1
ATOM 659 O O . SER A 1 84 ? -17.852 3.151 26.555 1.00 90.62 84 SER A O 1
ATOM 661 N N .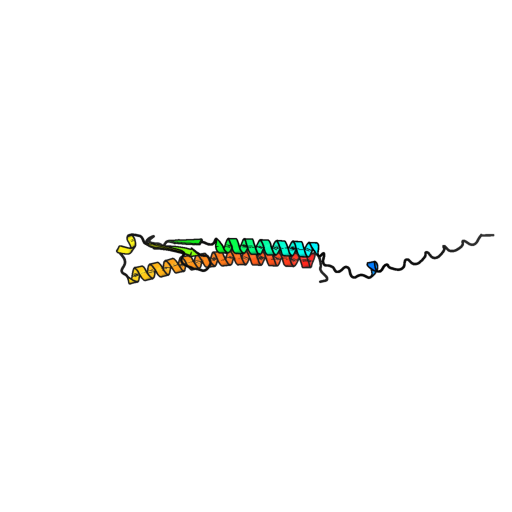 ASN A 1 85 ? -18.008 1.857 24.721 1.00 90.88 85 ASN A N 1
ATOM 662 C CA . ASN A 1 85 ? -18.331 0.613 25.421 1.00 90.88 85 ASN A CA 1
ATOM 663 C C . ASN A 1 85 ? -17.082 -0.189 25.822 1.00 90.88 85 ASN A C 1
ATOM 665 O O . ASN A 1 85 ? -17.215 -1.235 26.450 1.00 90.88 85 ASN A O 1
ATOM 669 N N . LEU A 1 86 ? -15.889 0.275 25.440 1.00 92.00 86 LEU A N 1
ATOM 670 C CA . LEU A 1 86 ? -14.620 -0.394 25.692 1.00 92.00 86 LEU A CA 1
ATOM 671 C C . LEU A 1 86 ? -13.854 0.306 26.818 1.00 92.00 86 LEU A C 1
ATOM 673 O O . LEU A 1 86 ? -13.892 1.529 26.973 1.00 92.00 86 LEU A O 1
ATOM 677 N N . SER A 1 87 ? -13.102 -0.471 27.588 1.00 93.62 87 SER A N 1
ATOM 678 C CA . SER A 1 87 ? -12.108 0.056 28.517 1.00 93.62 87 SER A CA 1
ATOM 679 C C . SER A 1 87 ? -10.903 0.640 27.766 1.00 93.62 87 SER A C 1
ATOM 681 O O . SER A 1 87 ? -10.618 0.289 26.621 1.00 93.62 87 SER A O 1
ATOM 6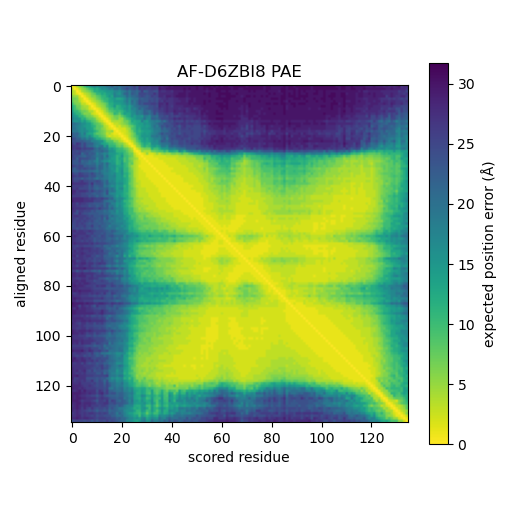83 N N . GLY A 1 88 ? -10.142 1.521 28.423 1.00 93.00 88 GLY A N 1
ATOM 684 C CA . GLY A 1 88 ? -8.941 2.131 27.833 1.00 93.00 88 GLY A CA 1
ATOM 685 C C . GLY A 1 88 ? -7.950 1.122 27.219 1.00 93.00 88 GLY A C 1
ATOM 686 O O . GLY A 1 88 ? -7.525 1.327 26.080 1.00 93.00 88 GLY A O 1
ATOM 687 N N . PRO A 1 89 ? -7.604 0.016 27.909 1.00 96.00 89 PRO A N 1
ATOM 688 C CA . PRO A 1 89 ? -6.759 -1.035 27.340 1.00 96.00 89 PRO A CA 1
ATOM 689 C C . PRO A 1 89 ? -7.352 -1.708 26.094 1.00 96.00 89 PRO A C 1
ATOM 691 O O . PRO A 1 89 ? -6.617 -1.987 25.148 1.00 96.00 89 PRO A O 1
ATOM 694 N N . GLU A 1 90 ? -8.666 -1.933 26.061 1.00 94.75 90 GLU A N 1
ATOM 695 C CA . GLU A 1 90 ? -9.348 -2.537 24.909 1.00 94.75 90 GLU A CA 1
ATOM 696 C C . GLU A 1 90 ? -9.335 -1.603 23.696 1.00 94.75 90 GLU A C 1
ATOM 698 O O . GLU A 1 90 ? -9.052 -2.050 22.585 1.00 94.75 90 GLU A O 1
ATOM 703 N N . VAL A 1 91 ? -9.537 -0.296 23.903 1.00 94.94 91 VAL A N 1
ATOM 704 C CA . VAL A 1 91 ? -9.391 0.708 22.836 1.00 94.94 91 VAL A CA 1
ATOM 705 C C . VAL A 1 91 ? -7.960 0.717 22.297 1.00 94.94 91 VAL A C 1
ATOM 707 O O . VAL A 1 91 ? -7.758 0.717 21.084 1.00 94.94 91 VAL A O 1
ATOM 710 N N . GLY A 1 92 ? -6.958 0.681 23.181 1.00 95.38 92 GLY A N 1
ATOM 711 C CA . GLY A 1 92 ? -5.551 0.628 22.780 1.00 95.38 92 GLY A CA 1
ATOM 712 C C . GLY A 1 92 ? -5.233 -0.603 21.926 1.00 95.38 92 GLY A C 1
ATOM 713 O O . GLY A 1 92 ? -4.613 -0.478 20.869 1.00 95.38 92 GLY A O 1
ATOM 714 N N . ALA A 1 93 ? -5.709 -1.778 22.344 1.00 96.06 93 ALA A N 1
ATOM 715 C CA . ALA A 1 93 ? -5.540 -3.020 21.596 1.00 96.06 93 ALA A CA 1
ATOM 716 C C . ALA A 1 93 ? -6.252 -2.980 20.233 1.00 96.06 93 ALA A C 1
ATOM 718 O O . ALA A 1 93 ? -5.666 -3.380 19.226 1.00 96.06 93 ALA A O 1
ATOM 719 N N . LEU A 1 94 ? -7.479 -2.450 20.181 1.00 96.19 94 LEU A N 1
ATOM 720 C CA . LEU A 1 94 ? -8.253 -2.300 18.949 1.00 96.19 94 LEU A CA 1
ATOM 721 C C . LEU A 1 94 ? -7.540 -1.390 17.944 1.00 96.19 94 LEU A C 1
ATOM 723 O O . LEU A 1 94 ? -7.392 -1.754 16.776 1.00 96.19 94 LEU A O 1
ATOM 727 N N . VAL A 1 95 ? -7.069 -0.223 18.389 1.00 96.31 95 VAL A N 1
ATOM 728 C CA . VAL A 1 95 ? -6.335 0.726 17.540 1.00 96.31 95 VAL A CA 1
ATOM 729 C C . VAL A 1 95 ? -5.046 0.098 17.028 1.00 96.31 95 VAL A C 1
ATOM 731 O O . VAL A 1 95 ? -4.801 0.115 15.824 1.00 96.31 95 VAL A O 1
ATOM 734 N N . ALA A 1 96 ? -4.249 -0.505 17.913 1.00 96.69 96 ALA A N 1
ATOM 735 C CA . ALA A 1 96 ? -2.995 -1.143 17.528 1.00 96.69 96 ALA A CA 1
ATOM 736 C C . ALA A 1 96 ? -3.216 -2.265 16.502 1.00 96.69 96 ALA A C 1
ATOM 738 O O . ALA A 1 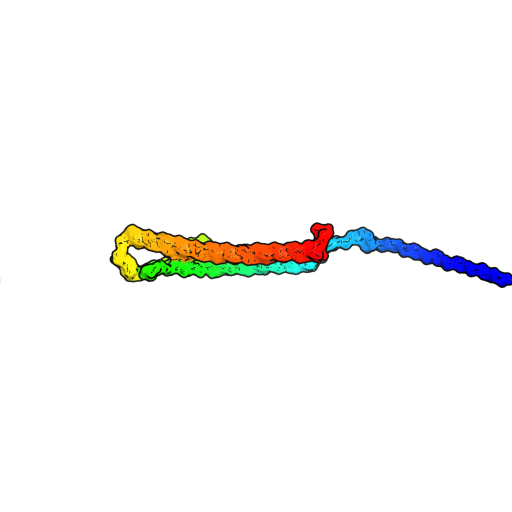96 ? -2.516 -2.304 15.489 1.00 96.69 96 ALA A O 1
ATOM 739 N N . LYS A 1 97 ? -4.222 -3.128 16.719 1.00 97.00 97 LYS A N 1
ATOM 740 C CA . LYS A 1 97 ? -4.600 -4.192 15.775 1.00 97.00 97 LYS A CA 1
ATOM 741 C C . LYS A 1 97 ? -5.010 -3.603 14.422 1.00 97.00 97 LYS A C 1
ATOM 743 O O . LYS A 1 97 ? -4.435 -3.974 13.406 1.00 97.00 97 LYS A O 1
ATOM 748 N N . THR A 1 98 ? -5.929 -2.636 14.414 1.00 97.31 98 THR A N 1
ATOM 749 C CA . THR A 1 98 ? -6.457 -2.019 13.181 1.00 97.31 98 THR A CA 1
ATOM 750 C C . THR A 1 98 ? -5.351 -1.343 12.365 1.00 97.31 98 THR A C 1
ATOM 752 O O . THR A 1 98 ? -5.293 -1.499 11.146 1.00 97.31 98 THR A O 1
ATOM 755 N N . CYS A 1 99 ? -4.436 -0.625 13.024 1.00 97.44 99 CYS A N 1
ATOM 756 C CA . CYS A 1 99 ? -3.279 -0.011 12.370 1.00 97.44 99 CYS A CA 1
ATOM 757 C C . CYS A 1 99 ? -2.302 -1.060 11.821 1.00 97.44 99 CYS A C 1
ATOM 759 O O . CYS A 1 99 ? -1.794 -0.895 10.713 1.00 97.44 99 CYS A O 1
ATOM 761 N N . ALA A 1 100 ? -2.047 -2.141 12.565 1.00 96.81 100 ALA A N 1
ATOM 762 C CA . ALA A 1 100 ? -1.195 -3.232 12.100 1.00 96.81 100 ALA A CA 1
ATOM 763 C C . ALA A 1 100 ? -1.801 -3.945 10.880 1.00 96.81 100 ALA A C 1
ATOM 765 O O . ALA A 1 100 ? -1.083 -4.261 9.934 1.00 96.81 100 ALA A O 1
ATOM 766 N N . ASP A 1 101 ? -3.117 -4.155 10.869 1.00 97.25 101 ASP A N 1
ATOM 767 C CA . ASP A 1 101 ? -3.846 -4.731 9.737 1.00 97.25 101 ASP A CA 1
ATOM 768 C C . ASP A 1 101 ? -3.765 -3.831 8.499 1.00 97.25 101 ASP A C 1
ATOM 770 O O . ASP A 1 101 ? -3.429 -4.307 7.411 1.00 97.25 101 ASP A O 1
ATOM 774 N N . ALA A 1 102 ? -3.963 -2.520 8.674 1.00 97.50 102 ALA A N 1
ATOM 775 C CA . ALA A 1 102 ? -3.777 -1.537 7.609 1.00 97.50 102 ALA A CA 1
ATOM 776 C C . ALA A 1 102 ? -2.344 -1.567 7.048 1.00 97.50 102 ALA A C 1
ATOM 778 O O . ALA A 1 102 ? -2.156 -1.629 5.833 1.00 97.50 102 ALA A O 1
ATOM 779 N N . ALA A 1 103 ? -1.333 -1.567 7.925 1.00 97.12 103 ALA A N 1
ATOM 780 C CA . ALA A 1 103 ? 0.079 -1.582 7.544 1.00 97.12 103 ALA A CA 1
ATOM 781 C C . ALA A 1 103 ? 0.465 -2.862 6.794 1.00 97.12 103 ALA A C 1
ATOM 783 O O . ALA A 1 103 ? 1.144 -2.791 5.772 1.00 97.12 103 ALA A O 1
ATOM 784 N N . ARG A 1 104 ? -0.013 -4.030 7.243 1.00 96.94 104 ARG A N 1
ATOM 785 C CA . ARG A 1 104 ? 0.199 -5.300 6.533 1.00 96.94 104 ARG A CA 1
ATOM 786 C C . ARG A 1 104 ? -0.383 -5.256 5.125 1.00 96.94 104 ARG A C 1
ATOM 788 O O . ARG A 1 104 ? 0.302 -5.621 4.176 1.00 96.94 104 ARG A O 1
ATOM 795 N N . ALA A 1 105 ? -1.613 -4.771 4.982 1.00 96.69 105 ALA A N 1
ATOM 796 C CA . ALA A 1 105 ? -2.250 -4.639 3.677 1.00 96.69 105 ALA A CA 1
ATOM 797 C C . ALA A 1 105 ? -1.531 -3.624 2.765 1.00 96.69 105 ALA A C 1
ATOM 799 O O . ALA A 1 105 ? -1.452 -3.839 1.557 1.00 96.69 105 ALA A O 1
ATOM 800 N N . ALA A 1 106 ? -0.967 -2.547 3.319 1.00 97.25 106 ALA A N 1
ATOM 801 C CA . ALA A 1 106 ? -0.162 -1.591 2.558 1.00 97.25 106 ALA A CA 1
ATOM 802 C C . ALA A 1 106 ? 1.169 -2.179 2.076 1.00 97.25 106 ALA A C 1
ATOM 804 O O . ALA A 1 106 ? 1.528 -1.985 0.917 1.00 97.25 106 ALA A O 1
ATOM 805 N N . LEU A 1 107 ? 1.857 -2.944 2.927 1.00 95.00 107 LEU A N 1
ATOM 806 C CA . LEU A 1 107 ? 3.105 -3.619 2.566 1.00 95.00 107 LEU A CA 1
ATOM 807 C C . LEU A 1 107 ? 2.906 -4.688 1.488 1.00 95.00 107 LEU A C 1
ATOM 809 O O . LEU A 1 107 ? 3.777 -4.856 0.643 1.00 95.00 107 LEU A O 1
ATOM 813 N N . ILE A 1 108 ? 1.761 -5.378 1.481 1.00 96.06 108 ILE A N 1
ATOM 814 C CA . ILE A 1 108 ? 1.415 -6.305 0.394 1.00 96.06 108 ILE A CA 1
ATOM 815 C C . ILE A 1 108 ? 1.357 -5.549 -0.938 1.00 96.06 108 ILE A C 1
ATOM 817 O O . ILE A 1 108 ? 2.072 -5.911 -1.861 1.00 96.06 108 ILE A O 1
ATOM 821 N N . LYS A 1 109 ? 0.617 -4.432 -1.003 1.00 95.69 109 LYS A N 1
ATOM 822 C CA . LYS A 1 109 ? 0.553 -3.607 -2.223 1.00 95.69 109 LYS A CA 1
ATOM 823 C C . LYS A 1 109 ? 1.916 -3.062 -2.644 1.00 95.69 109 LYS A C 1
ATOM 825 O O . LYS A 1 109 ? 2.209 -2.994 -3.830 1.00 95.69 109 LYS A O 1
ATOM 830 N N . PHE A 1 110 ? 2.732 -2.646 -1.676 1.00 94.94 110 PHE A N 1
ATOM 831 C CA . PHE A 1 110 ? 4.097 -2.200 -1.937 1.00 94.94 110 PHE A CA 1
ATOM 832 C C . PHE A 1 110 ? 4.918 -3.307 -2.609 1.00 94.94 110 PHE A C 1
ATOM 834 O O . PHE A 1 110 ? 5.558 -3.055 -3.627 1.00 94.94 110 PHE A O 1
ATOM 841 N N . ASN A 1 111 ? 4.869 -4.527 -2.067 1.00 95.19 111 ASN A N 1
ATOM 842 C CA . ASN A 1 111 ? 5.583 -5.669 -2.631 1.00 95.19 111 ASN A CA 1
ATOM 843 C C . ASN A 1 111 ? 5.074 -6.015 -4.032 1.00 95.19 111 ASN A C 1
ATOM 845 O O . ASN A 1 111 ? 5.898 -6.221 -4.912 1.00 95.19 111 ASN A O 1
ATOM 849 N N . ASP A 1 112 ? 3.758 -5.988 -4.262 1.00 95.44 112 ASP A N 1
ATOM 850 C CA . ASP A 1 112 ? 3.176 -6.263 -5.581 1.00 95.44 112 ASP A CA 1
ATOM 851 C C . ASP A 1 112 ? 3.735 -5.309 -6.659 1.00 95.44 112 ASP A C 1
ATOM 853 O O . ASP A 1 112 ? 4.139 -5.747 -7.736 1.00 95.44 112 ASP A O 1
ATOM 857 N N . ILE A 1 113 ? 3.835 -4.009 -6.350 1.00 94.69 113 ILE A N 1
ATOM 858 C CA . ILE A 1 113 ? 4.389 -2.993 -7.266 1.00 94.69 113 ILE A CA 1
ATOM 859 C C . ILE A 1 113 ? 5.887 -3.220 -7.510 1.00 94.69 113 ILE A C 1
ATOM 861 O O . ILE A 1 113 ? 6.379 -3.089 -8.634 1.00 94.69 113 ILE A O 1
ATOM 865 N N . VAL A 1 114 ? 6.637 -3.565 -6.461 1.00 93.31 114 VAL A N 1
ATOM 866 C CA . VAL A 1 114 ? 8.071 -3.866 -6.576 1.00 93.31 114 VAL A CA 1
ATOM 867 C C . VAL A 1 114 ? 8.306 -5.133 -7.401 1.00 93.31 114 VAL A C 1
ATOM 869 O O . VAL A 1 114 ? 9.224 -5.161 -8.223 1.00 93.31 114 VAL A O 1
ATOM 872 N N . ASP A 1 115 ? 7.476 -6.158 -7.233 1.00 94.12 115 ASP A N 1
ATOM 873 C CA . ASP A 1 115 ? 7.560 -7.401 -7.994 1.00 94.12 115 ASP A CA 1
ATOM 874 C C . ASP A 1 115 ? 7.233 -7.170 -9.476 1.00 94.12 115 ASP A C 1
ATOM 876 O O . ASP A 1 115 ? 7.962 -7.659 -10.343 1.00 94.12 115 ASP A O 1
ATOM 880 N N . GLU A 1 116 ? 6.223 -6.352 -9.792 1.00 91.56 116 GLU A N 1
ATOM 881 C CA . GLU A 1 116 ? 5.926 -5.941 -11.173 1.00 91.56 116 GLU A CA 1
ATOM 882 C C . GLU A 1 116 ? 7.090 -5.161 -11.806 1.00 91.56 116 GLU A C 1
ATOM 884 O O . GLU A 1 116 ? 7.476 -5.401 -12.963 1.00 91.56 116 GLU A O 1
ATOM 889 N N . PHE A 1 117 ? 7.688 -4.240 -11.046 1.00 90.62 117 PHE A N 1
ATOM 890 C CA . PHE A 1 117 ? 8.867 -3.506 -11.488 1.00 90.62 117 PHE A CA 1
ATOM 891 C C . PHE A 1 117 ? 10.029 -4.459 -11.792 1.00 90.62 117 PHE A C 1
ATOM 893 O O . PHE A 1 117 ? 10.601 -4.405 -12.885 1.00 90.62 117 PHE A O 1
ATOM 900 N N . ASN A 1 118 ? 10.340 -5.373 -10.871 1.00 89.88 118 ASN A N 1
ATOM 901 C CA . ASN A 1 118 ? 11.420 -6.345 -11.033 1.00 89.88 118 ASN A CA 1
ATOM 902 C C . ASN A 1 118 ? 11.185 -7.268 -12.235 1.00 89.88 118 ASN A C 1
ATOM 904 O O . ASN A 1 118 ? 12.117 -7.511 -13.005 1.00 89.88 118 ASN A O 1
ATOM 908 N N . ALA A 1 119 ? 9.951 -7.739 -12.438 1.00 87.88 119 ALA A N 1
ATOM 909 C CA . ALA A 1 119 ? 9.587 -8.558 -13.590 1.00 87.88 119 ALA A CA 1
ATOM 910 C C . ALA A 1 119 ? 9.826 -7.815 -14.915 1.00 87.88 119 ALA A C 1
ATOM 912 O O . ALA A 1 119 ? 10.414 -8.378 -15.838 1.00 87.88 119 ALA A O 1
ATOM 913 N N . THR A 1 120 ? 9.455 -6.531 -14.983 1.00 82.38 120 THR A N 1
ATOM 914 C CA . THR A 1 120 ? 9.667 -5.709 -16.187 1.00 82.38 120 THR A CA 1
ATOM 915 C C . THR A 1 120 ? 11.158 -5.524 -16.491 1.00 82.38 120 THR A C 1
ATOM 917 O O . THR A 1 120 ? 11.588 -5.673 -17.632 1.00 82.38 120 THR A O 1
ATOM 920 N N . ILE A 1 121 ? 11.972 -5.212 -15.476 1.00 79.75 121 ILE A N 1
ATOM 921 C CA . ILE A 1 121 ? 13.414 -4.989 -15.664 1.00 79.75 121 ILE A CA 1
ATOM 922 C C . ILE A 1 121 ? 14.132 -6.276 -16.090 1.00 79.75 121 ILE A C 1
ATOM 924 O O . ILE A 1 121 ? 15.053 -6.226 -16.912 1.00 79.75 121 ILE A O 1
ATOM 928 N N . HIS A 1 122 ? 13.718 -7.427 -15.555 1.00 73.50 122 HIS A N 1
ATOM 929 C CA . HIS A 1 122 ? 14.278 -8.715 -15.949 1.00 73.50 122 HIS A CA 1
ATOM 930 C C . HIS A 1 122 ? 13.957 -9.069 -17.405 1.00 73.50 122 HIS A C 1
ATOM 932 O O . HIS A 1 122 ? 14.858 -9.512 -18.120 1.00 73.50 122 HIS A O 1
ATOM 938 N N . ASP A 1 123 ? 12.733 -8.825 -17.869 1.00 67.88 123 ASP A N 1
ATOM 939 C CA . ASP A 1 123 ? 12.341 -9.100 -19.255 1.00 67.88 123 ASP A CA 1
ATOM 940 C C . ASP A 1 123 ? 13.122 -8.226 -20.261 1.00 67.88 123 ASP A C 1
ATOM 942 O O . ASP A 1 123 ? 13.715 -8.722 -21.222 1.00 67.88 123 ASP A O 1
ATOM 946 N N . ASP A 1 124 ? 13.292 -6.937 -19.951 1.00 61.50 124 ASP A N 1
ATOM 947 C CA . ASP A 1 124 ? 14.085 -6.001 -20.761 1.00 61.50 124 ASP A CA 1
ATOM 948 C C . ASP A 1 124 ? 15.578 -6.377 -20.860 1.00 61.50 124 ASP A C 1
ATOM 950 O O . ASP A 1 124 ? 16.262 -6.002 -21.819 1.00 61.50 124 ASP A O 1
ATOM 954 N N . SER A 1 125 ? 16.123 -7.091 -19.869 1.00 60.06 125 SER A N 1
ATOM 955 C CA . SER A 1 125 ? 17.516 -7.564 -19.896 1.00 60.06 125 SER A CA 1
ATOM 956 C C . SER A 1 125 ? 17.728 -8.729 -20.871 1.00 60.06 125 SER A C 1
ATOM 958 O O . SER A 1 125 ? 18.799 -8.839 -21.475 1.00 60.06 125 SER A O 1
ATOM 960 N N . ASN A 1 126 ? 16.693 -9.545 -21.098 1.00 56.66 126 ASN A N 1
ATOM 961 C CA . ASN A 1 126 ? 16.734 -10.639 -22.0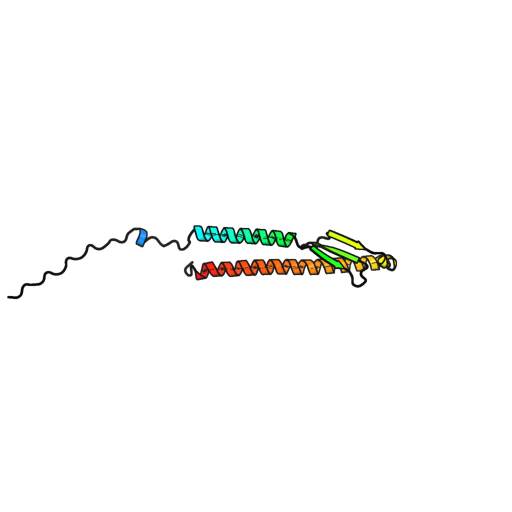66 1.00 56.66 126 ASN A CA 1
ATOM 962 C C . ASN A 1 126 ? 16.713 -10.120 -23.509 1.00 56.66 126 ASN A C 1
ATOM 964 O O . ASN A 1 126 ? 17.424 -10.662 -24.355 1.00 56.66 126 ASN A O 1
ATOM 968 N N . PHE A 1 127 ? 16.010 -9.014 -23.775 1.00 54.62 127 PHE A N 1
ATOM 969 C CA . PHE A 1 127 ? 15.960 -8.394 -25.104 1.00 54.62 127 PHE A CA 1
ATOM 970 C C . PHE A 1 127 ? 17.347 -7.968 -25.621 1.00 54.62 127 PHE A C 1
ATOM 972 O O . PHE A 1 127 ? 17.652 -8.112 -26.805 1.00 54.62 127 PHE A O 1
ATOM 979 N N . SER A 1 128 ? 18.230 -7.472 -24.743 1.00 56.19 128 SER A N 1
ATOM 980 C CA . SER A 1 128 ? 19.610 -7.130 -25.125 1.00 56.19 128 SER A CA 1
ATOM 981 C C . SER A 1 128 ? 20.468 -8.363 -25.422 1.00 56.19 128 SER A C 1
ATOM 983 O O . SER A 1 128 ? 21.293 -8.310 -26.329 1.00 56.19 128 SER A O 1
ATOM 985 N N . ARG A 1 129 ? 20.247 -9.470 -24.704 1.00 56.62 129 ARG A N 1
ATOM 986 C CA . ARG A 1 129 ? 21.011 -10.719 -24.849 1.00 56.62 129 ARG A CA 1
ATOM 987 C C . ARG A 1 129 ? 20.615 -11.514 -26.094 1.00 56.62 129 ARG A C 1
ATOM 989 O O . ARG A 1 129 ? 21.452 -12.170 -26.697 1.00 56.62 129 ARG A O 1
ATOM 996 N N . GLU A 1 130 ? 19.347 -11.442 -26.489 1.00 56.81 130 GLU A N 1
ATOM 997 C CA . GLU A 1 130 ? 18.845 -12.099 -27.700 1.00 56.81 130 GLU A CA 1
ATOM 998 C C . GLU A 1 130 ? 19.229 -11.326 -28.975 1.00 56.81 130 GLU A C 1
ATOM 1000 O O . GLU A 1 130 ? 19.549 -11.926 -29.999 1.00 56.81 130 GLU A O 1
ATOM 1005 N N . LYS A 1 131 ? 19.264 -9.987 -28.905 1.00 58.78 131 LYS A N 1
ATOM 1006 C CA . LYS A 1 131 ? 19.657 -9.118 -30.027 1.00 58.78 131 LYS A CA 1
ATOM 1007 C C . LYS A 1 131 ? 21.175 -9.034 -30.224 1.00 58.78 131 LYS A C 1
ATOM 1009 O O . LYS A 1 131 ? 21.623 -8.827 -31.350 1.00 58.78 131 LYS A O 1
ATOM 1014 N N . TYR A 1 132 ? 21.951 -9.211 -29.155 1.00 59.78 132 TYR A N 1
ATOM 1015 C CA . TYR A 1 132 ? 23.414 -9.195 -29.173 1.00 59.78 132 TYR A CA 1
ATOM 1016 C C . TYR A 1 132 ? 23.958 -10.371 -28.340 1.00 59.78 132 TYR A C 1
ATOM 1018 O O . TYR A 1 132 ? 24.268 -10.201 -27.163 1.00 59.78 132 TYR A O 1
ATOM 1026 N N . PRO A 1 133 ? 24.043 -11.582 -28.919 1.00 54.84 133 PRO A N 1
ATOM 1027 C CA . PRO A 1 133 ? 24.393 -12.798 -28.178 1.00 54.84 133 PRO A CA 1
ATOM 1028 C C . PRO A 1 133 ? 25.878 -12.905 -27.791 1.00 54.84 133 PRO A C 1
ATOM 1030 O O . PRO A 1 133 ? 26.213 -13.699 -26.913 1.00 54.84 133 PRO A O 1
ATOM 1033 N N . ASP A 1 134 ? 26.748 -12.115 -28.428 1.00 55.41 134 ASP A N 1
ATOM 1034 C CA . ASP A 1 134 ? 28.211 -12.189 -28.291 1.00 55.41 134 ASP A CA 1
ATOM 1035 C C . ASP A 1 134 ? 28.814 -11.110 -27.355 1.00 55.41 134 ASP A C 1
ATOM 1037 O O . ASP A 1 134 ? 30.028 -10.892 -27.375 1.00 55.41 134 ASP A O 1
ATOM 1041 N N . VAL A 1 135 ? 27.988 -10.427 -26.545 1.00 51.62 135 VAL A N 1
ATOM 1042 C CA . VAL A 1 135 ? 28.414 -9.482 -25.482 1.00 51.62 135 VAL A CA 1
ATOM 1043 C C . VAL A 1 135 ? 28.091 -9.982 -24.080 1.00 51.62 135 VAL A C 1
ATOM 1045 O O . VAL A 1 135 ? 27.009 -10.576 -23.875 1.00 51.62 135 VAL A O 1
#

Secondary structure (DSSP, 8-state):
-PPP-PPPPPPPPPPPPHHHHS---S--HHHHHHHHHHHHHHHHHHHHHHHH-EEEEE-TTSSEEEEEETT--EEEEEE-GGGGGS-HHHHHHHHHHHHHHHHHHHHHHHHHHHHHHHHHHHHHHHHHHHH-TT-

Mean predicted aligned error: 12.26 Å

pLDDT: mean 83.66, std 15.5, range [44.47, 98.19]

Sequence (135 aa):
MTEPQKPPAPQPRKWATPEDFMPQFGVDVNEVIRLAKARLEKMYATESELKSIRVKHTSEDEACTAEVDGMGKLLSLSLNHKISNLSGPEVGALVAKTCADAARAALIKFNDIVDEFNATIHDDSNFSREKYPDV

Radius of gyration: 33.62 Å; Cα contacts (8 Å, |Δi|>4): 121; chains: 1; bounding box: 65×34×114 Å

Solvent-accessible surface area (backbone atoms only — not comparable to full-atom values): 7864 Å² total; per-residue (Å²): 140,81,83,81,81,74,75,80,76,81,73,78,77,79,73,80,51,75,71,78,70,48,76,75,72,84,62,61,64,68,57,52,52,51,52,53,50,54,52,50,54,51,50,52,52,48,52,52,51,52,72,63,38,69,27,77,29,63,36,96,84,62,28,38,36,22,26,17,29,34,85,46,47,79,74,47,78,48,73,46,79,66,50,76,83,47,54,73,70,54,48,52,51,51,50,54,50,27,43,50,53,15,25,52,57,14,44,51,55,41,47,53,54,51,51,53,51,51,52,52,56,54,54,60,55,50,56,54,44,72,76,34,71,90,114

Nearest PDB structures (foldseek):
  6h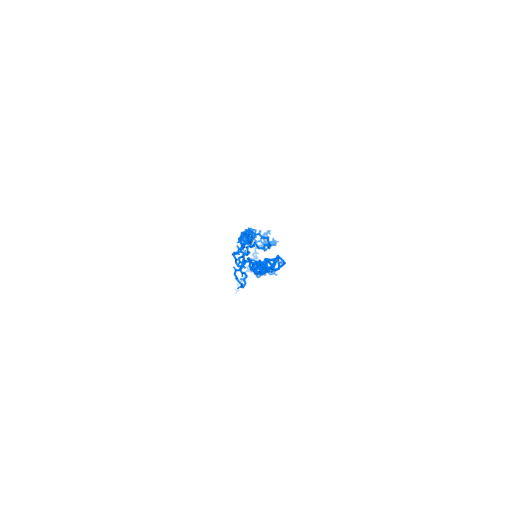iw-assembly1_DM  TM=6.531E-01  e=3.040E-04  Trypanosoma brucei brucei
  7ane-assembly1_an  TM=6.718E-01  e=5.364E-04  Leishmania major
  7aor-assembly1_an  TM=6.625E-01  e=3.913E-04  Trypanosoma cruzi strain CL Brener
  1pug-assembly2_C  TM=8.250E-01  e=2.149E-03  Escherichia coli
  1pug-assembly1_A  TM=7.670E-01  e=1.894E-03  Escherichia coli

Organism: Segniliparus rotundus (strain ATCC BAA-972 / CDC 1076 / CIP 108378 / DSM 44985 / JCM 13578) (NCBI:txid640132)

Foldseek 3Di:
DDDDDDPPDPDPPDDDDVVNVDPPPLDDPVVVVVLVVVLVVLVVVLVVQQQPAKFWFADPVSQKIWIAGLQLHTDDIDGDPVCVVDDPVRNVVRHVVRSVVRNVVSPVVNVVSVVVSVVVVVVSVVVCCVSPVPD